Protein AF-A0A3B8MD37-F1 (afdb_monomer_lite)

Structure (mmCIF, N/CA/C/O backbone):
data_AF-A0A3B8MD37-F1
#
_entry.id   AF-A0A3B8MD37-F1
#
loop_
_atom_site.group_PDB
_atom_site.id
_atom_site.type_symbol
_atom_site.label_atom_id
_atom_site.label_alt_id
_atom_site.label_comp_id
_atom_site.label_asym_id
_atom_site.label_entity_id
_atom_site.label_seq_id
_atom_site.pdbx_PDB_ins_code
_atom_site.Cartn_x
_atom_site.Cartn_y
_atom_site.Cartn_z
_atom_site.occupancy
_atom_site.B_iso_or_equiv
_atom_site.auth_seq_id
_atom_site.auth_comp_id
_atom_site.auth_asym_id
_atom_site.auth_atom_id
_atom_site.pdbx_PDB_model_num
ATOM 1 N N . GLY A 1 1 ? 5.247 -5.822 -15.477 1.00 78.88 1 GLY A N 1
ATOM 2 C CA . GLY A 1 1 ? 4.863 -4.604 -14.743 1.00 78.88 1 GLY A CA 1
ATOM 3 C C . GLY A 1 1 ? 3.366 -4.497 -14.514 1.00 78.88 1 GLY A C 1
ATOM 4 O O . GLY A 1 1 ? 2.947 -4.511 -13.367 1.00 78.88 1 GLY A O 1
ATOM 5 N N . ALA A 1 2 ? 2.556 -4.450 -15.579 1.00 94.19 2 ALA A N 1
ATOM 6 C CA . ALA A 1 2 ? 1.121 -4.133 -15.495 1.00 94.19 2 ALA A CA 1
ATOM 7 C C . ALA A 1 2 ? 0.314 -4.963 -14.477 1.00 94.19 2 ALA A C 1
ATOM 9 O O . ALA A 1 2 ? -0.446 -4.392 -13.705 1.00 94.19 2 ALA A O 1
ATOM 10 N N . VAL A 1 3 ? 0.513 -6.286 -14.421 1.00 98.00 3 VAL A N 1
ATOM 11 C CA . VAL A 1 3 ? -0.157 -7.148 -13.426 1.00 98.00 3 VAL A CA 1
ATOM 12 C C . VAL A 1 3 ? 0.196 -6.727 -11.996 1.00 98.00 3 VAL A C 1
ATOM 14 O O . VAL A 1 3 ? -0.688 -6.602 -11.1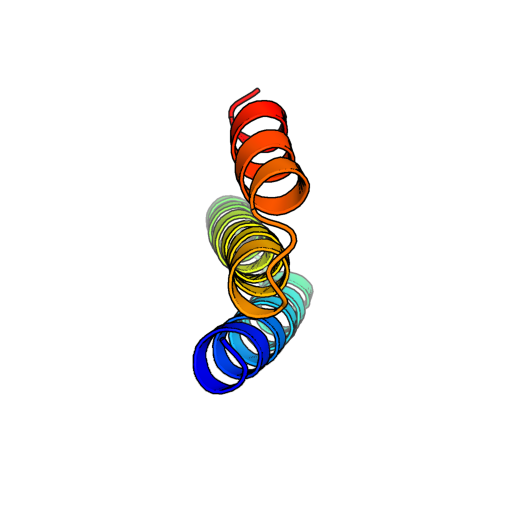59 1.00 98.00 3 VAL A O 1
ATOM 17 N N . VAL A 1 4 ? 1.473 -6.441 -11.728 1.00 97.88 4 VAL A N 1
ATOM 18 C CA . VAL A 1 4 ? 1.946 -5.986 -10.410 1.00 97.88 4 VAL A CA 1
ATOM 19 C C . VAL A 1 4 ? 1.339 -4.632 -10.052 1.00 97.88 4 VAL A C 1
ATOM 21 O O . VAL A 1 4 ? 0.887 -4.455 -8.926 1.00 97.88 4 VAL A O 1
ATOM 24 N N . ALA A 1 5 ? 1.260 -3.705 -11.012 1.00 98.12 5 ALA A N 1
ATOM 25 C CA . ALA A 1 5 ? 0.630 -2.406 -10.791 1.00 98.12 5 ALA A CA 1
ATOM 26 C C . ALA A 1 5 ? -0.852 -2.556 -10.416 1.00 98.12 5 ALA A C 1
ATOM 28 O O . ALA A 1 5 ? -1.297 -1.974 -9.431 1.00 98.12 5 ALA A O 1
ATOM 29 N N . TRP A 1 6 ? -1.600 -3.392 -11.141 1.00 98.44 6 TRP A N 1
ATOM 30 C CA . TRP A 1 6 ? -3.011 -3.650 -10.843 1.00 98.44 6 TRP A CA 1
ATOM 31 C C . TRP A 1 6 ? -3.227 -4.356 -9.502 1.00 98.44 6 TRP A C 1
ATOM 33 O O . TRP A 1 6 ? -4.137 -3.984 -8.763 1.00 98.44 6 TRP A O 1
ATOM 43 N N . VAL A 1 7 ? -2.370 -5.317 -9.146 1.00 98.50 7 VAL A N 1
ATOM 44 C CA . VAL A 1 7 ? -2.391 -5.949 -7.816 1.00 98.50 7 VAL A CA 1
ATOM 45 C C . VAL A 1 7 ? -2.101 -4.917 -6.723 1.00 98.50 7 VAL A C 1
ATOM 47 O O . VAL A 1 7 ? -2.789 -4.908 -5.703 1.00 98.50 7 VAL A O 1
A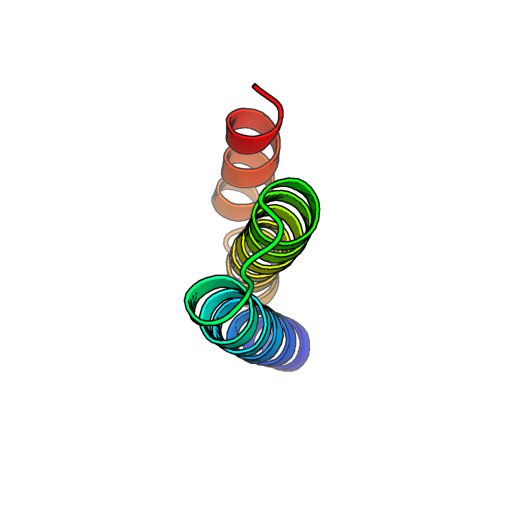TOM 50 N N . GLY A 1 8 ? -1.140 -4.015 -6.945 1.00 98.44 8 GLY A N 1
ATOM 51 C CA . GLY A 1 8 ? -0.829 -2.910 -6.037 1.00 98.44 8 GLY A CA 1
ATOM 52 C C . GLY A 1 8 ? -2.016 -1.966 -5.830 1.00 98.44 8 GLY A C 1
ATOM 53 O O . GLY A 1 8 ? -2.379 -1.699 -4.687 1.00 98.44 8 GLY A O 1
ATOM 54 N N . VAL A 1 9 ? -2.680 -1.538 -6.914 1.00 98.62 9 VAL A N 1
ATOM 55 C CA . VAL A 1 9 ? -3.900 -0.703 -6.861 1.00 98.62 9 VAL A CA 1
ATOM 56 C C . VAL A 1 9 ? -5.003 -1.400 -6.073 1.00 98.62 9 VAL A C 1
ATOM 58 O O . VAL A 1 9 ? -5.578 -0.811 -5.158 1.00 98.62 9 VAL A O 1
ATOM 61 N N . PHE A 1 10 ? -5.286 -2.662 -6.400 1.00 98.69 10 PHE A N 1
ATOM 62 C CA . PHE A 1 10 ? -6.328 -3.428 -5.723 1.00 98.69 10 PHE A CA 1
ATOM 63 C C . PHE A 1 10 ? -6.034 -3.583 -4.227 1.00 98.69 10 PHE A C 1
ATOM 65 O O . PHE A 1 10 ? -6.905 -3.338 -3.396 1.00 98.69 10 PHE A O 1
ATOM 72 N N . THR A 1 11 ? -4.790 -3.922 -3.881 1.00 98.56 11 THR A N 1
ATOM 73 C CA . THR A 1 11 ? -4.339 -4.079 -2.492 1.00 98.56 11 THR A CA 1
ATOM 74 C C . THR A 1 11 ? -4.456 -2.768 -1.719 1.00 98.56 11 THR A C 1
ATOM 76 O O . THR A 1 11 ? -4.993 -2.756 -0.610 1.00 98.56 11 THR A O 1
ATOM 79 N N . ALA A 1 12 ? -4.005 -1.659 -2.317 1.00 98.56 12 ALA A N 1
ATOM 80 C CA . ALA A 1 12 ? -4.045 -0.332 -1.715 1.00 98.56 12 ALA A CA 1
ATOM 81 C C . ALA A 1 12 ? -5.473 0.093 -1.362 1.00 98.56 12 ALA A C 1
ATOM 83 O O . ALA A 1 12 ? -5.739 0.483 -0.221 1.00 98.56 12 ALA A O 1
ATOM 84 N N . LEU A 1 13 ? -6.392 -0.030 -2.324 1.00 98.69 13 LEU A N 1
ATOM 85 C CA . LEU A 1 13 ? -7.788 0.365 -2.156 1.00 98.69 13 LEU A CA 1
ATOM 86 C C . LEU A 1 13 ? -8.526 -0.555 -1.185 1.00 98.69 13 LEU A C 1
ATOM 88 O O . LEU A 1 13 ? -9.164 -0.061 -0.261 1.00 98.69 13 LEU A O 1
ATOM 92 N N . LEU A 1 14 ? -8.394 -1.877 -1.335 1.00 98.62 14 LEU A N 1
ATOM 93 C CA . LEU A 1 14 ? -9.071 -2.837 -0.463 1.00 98.62 14 LEU A CA 1
ATOM 94 C C . LEU A 1 14 ? -8.657 -2.650 1.001 1.00 98.62 14 LEU A C 1
ATOM 96 O O . LEU A 1 14 ? -9.513 -2.563 1.880 1.00 98.62 14 LEU A O 1
ATOM 100 N N . ALA A 1 15 ? -7.352 -2.558 1.270 1.00 98.62 15 ALA A N 1
ATOM 101 C CA . ALA A 1 15 ? -6.853 -2.390 2.630 1.00 98.62 15 ALA A CA 1
ATOM 102 C C . ALA A 1 15 ? -7.268 -1.037 3.231 1.00 98.62 15 ALA A C 1
ATOM 104 O O . ALA A 1 15 ? -7.685 -0.993 4.388 1.00 98.62 15 ALA A O 1
ATOM 105 N N . ALA A 1 16 ? -7.243 0.046 2.445 1.00 98.56 16 ALA A N 1
ATOM 106 C CA . ALA A 1 16 ? -7.725 1.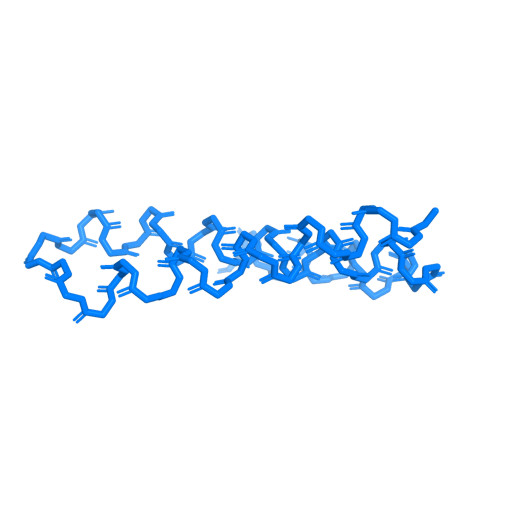353 2.891 1.00 98.56 16 ALA A CA 1
ATOM 107 C C . ALA A 1 16 ? -9.227 1.331 3.221 1.00 98.56 16 ALA A C 1
ATOM 109 O O . ALA A 1 16 ? -9.627 1.809 4.282 1.00 98.56 16 ALA A O 1
ATOM 110 N N . SER A 1 17 ? -10.057 0.725 2.367 1.00 98.62 17 SER A N 1
ATOM 111 C CA . SER A 1 17 ? -11.498 0.587 2.615 1.00 98.62 17 SER A CA 1
ATOM 112 C C . SER A 1 17 ? -11.793 -0.226 3.874 1.00 98.62 17 SER A C 1
ATOM 114 O O . SER A 1 17 ? -12.665 0.151 4.652 1.00 98.62 17 SER A O 1
ATOM 116 N N . ILE A 1 18 ? -11.042 -1.307 4.114 1.00 98.50 18 ILE A N 1
ATOM 117 C CA . ILE A 1 18 ? -11.155 -2.094 5.345 1.00 98.50 18 ILE A CA 1
ATOM 118 C C . ILE A 1 18 ? -10.752 -1.240 6.558 1.00 98.50 18 ILE A C 1
ATOM 120 O O . ILE A 1 18 ? -11.468 -1.230 7.558 1.00 98.50 18 ILE A O 1
ATOM 124 N N . ALA A 1 19 ? -9.648 -0.489 6.487 1.00 98.25 19 ALA A N 1
ATOM 125 C CA . ALA A 1 19 ? -9.173 0.351 7.590 1.00 98.25 19 ALA A CA 1
ATOM 126 C C . ALA A 1 19 ? -10.202 1.409 8.031 1.00 98.25 19 ALA A C 1
ATOM 128 O O . ALA A 1 19 ? -10.352 1.624 9.230 1.00 98.25 19 ALA A O 1
ATOM 129 N N . LEU A 1 20 ? -10.957 2.006 7.098 1.00 98.25 20 LEU A N 1
ATOM 130 C CA . LEU A 1 20 ? -11.963 3.040 7.397 1.00 98.25 20 LEU A CA 1
ATOM 131 C C . LEU A 1 20 ? -13.091 2.573 8.327 1.00 98.25 20 LEU A C 1
ATOM 133 O O . LEU A 1 20 ? -13.684 3.392 9.024 1.00 98.25 20 LEU A O 1
ATOM 137 N N . VAL A 1 21 ? -13.396 1.275 8.331 1.00 98.19 21 VAL A N 1
ATOM 138 C CA . VAL A 1 21 ? -14.488 0.697 9.131 1.00 98.19 21 VAL A CA 1
ATOM 139 C C . VAL A 1 21 ? -13.985 -0.177 10.285 1.00 98.19 21 VAL A C 1
ATOM 141 O O . VAL A 1 21 ? -14.792 -0.753 11.012 1.00 98.19 21 VAL A O 1
ATOM 144 N N . ASN A 1 22 ? -12.664 -0.299 10.475 1.00 97.94 22 ASN A N 1
ATOM 145 C CA . ASN A 1 22 ? -12.112 -1.013 11.627 1.00 97.94 22 ASN A CA 1
ATOM 146 C C . ASN A 1 22 ? -12.179 -0.137 12.883 1.00 97.94 22 ASN A C 1
ATOM 148 O O . ASN A 1 22 ? -11.751 1.012 12.885 1.00 97.94 22 ASN A O 1
ATOM 152 N N . THR A 1 23 ? -12.658 -0.720 13.979 1.00 98.12 23 THR A N 1
ATOM 153 C CA . THR A 1 23 ? -12.762 -0.058 15.288 1.00 98.12 23 THR A CA 1
ATOM 154 C C . THR A 1 23 ? -11.542 -0.290 16.183 1.00 98.12 23 THR A C 1
ATOM 156 O O . THR A 1 23 ? -11.332 0.448 17.141 1.00 98.12 23 THR A O 1
ATOM 159 N N . ASP A 1 24 ? -10.715 -1.292 15.874 1.00 98.31 24 ASP A N 1
ATOM 160 C CA . ASP A 1 24 ? -9.463 -1.563 16.581 1.00 98.31 24 ASP A CA 1
ATOM 161 C C . ASP A 1 24 ? -8.294 -0.827 15.911 1.00 98.31 24 ASP A C 1
ATOM 163 O O . ASP A 1 24 ? -7.961 -1.086 14.751 1.00 98.31 24 ASP A O 1
ATOM 167 N N . ILE A 1 25 ? -7.636 0.065 16.658 1.00 97.75 25 ILE A N 1
ATOM 168 C CA . ILE A 1 25 ? -6.543 0.902 16.145 1.00 97.75 25 ILE A CA 1
ATOM 169 C C . ILE A 1 25 ? -5.355 0.089 15.615 1.00 97.75 25 ILE A C 1
ATOM 171 O O . ILE A 1 25 ? -4.739 0.476 14.624 1.00 97.75 25 ILE A O 1
ATOM 175 N N . LYS A 1 26 ? -5.036 -1.064 16.213 1.00 98.31 26 LYS A N 1
ATOM 176 C CA . LYS A 1 26 ? -3.921 -1.899 15.743 1.00 98.31 26 LYS A CA 1
ATOM 177 C C . LYS A 1 26 ? -4.257 -2.517 14.394 1.00 98.31 26 LYS A C 1
ATOM 179 O O . LYS A 1 26 ? -3.395 -2.581 13.521 1.00 98.31 26 LYS A O 1
ATOM 184 N N . ARG A 1 27 ? -5.514 -2.926 14.195 1.00 97.88 27 ARG A N 1
ATOM 185 C CA . ARG A 1 27 ? -5.995 -3.411 12.893 1.00 97.88 27 ARG A CA 1
ATOM 186 C C . ARG A 1 27 ? -5.994 -2.298 11.851 1.00 97.88 27 ARG A C 1
ATOM 188 O O . ARG A 1 27 ? -5.537 -2.540 10.740 1.00 97.88 27 ARG A O 1
ATOM 195 N N . VAL A 1 28 ? -6.431 -1.088 12.207 1.00 98.44 28 VAL A N 1
ATOM 196 C CA . VAL A 1 28 ? -6.363 0.086 11.313 1.00 98.44 28 VAL A CA 1
ATOM 197 C C . VAL A 1 28 ? -4.923 0.333 10.850 1.00 98.44 28 VAL A C 1
ATOM 199 O O . VAL A 1 28 ? -4.690 0.459 9.651 1.00 98.44 28 VAL A O 1
ATOM 202 N N . LEU A 1 29 ? -3.952 0.322 11.771 1.00 98.06 29 LEU A N 1
ATOM 203 C CA . LEU A 1 29 ? -2.529 0.511 11.453 1.00 98.06 29 LEU A CA 1
ATOM 204 C C . LEU A 1 29 ? -1.932 -0.646 10.632 1.00 98.06 29 LEU A C 1
ATOM 206 O O . LEU A 1 29 ? -1.090 -0.439 9.756 1.00 98.06 29 LEU A O 1
ATOM 210 N N . ALA A 1 30 ? -2.382 -1.879 10.872 1.00 98.44 30 ALA A N 1
ATOM 211 C CA . ALA A 1 30 ? -1.970 -3.019 10.060 1.00 98.44 30 ALA A CA 1
A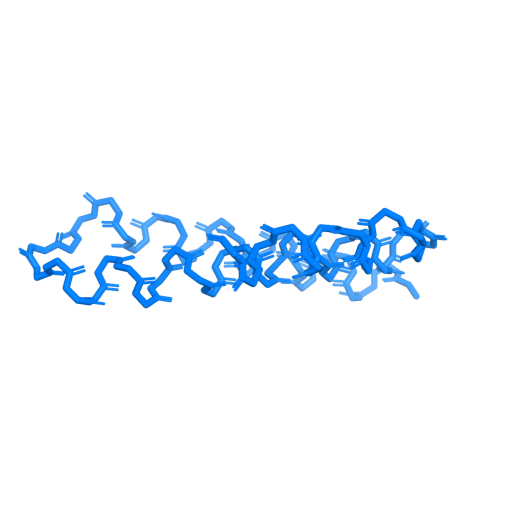TOM 212 C C . ALA A 1 30 ? -2.474 -2.875 8.614 1.00 98.44 30 ALA A C 1
ATOM 214 O O . ALA A 1 30 ? -1.703 -3.031 7.668 1.00 98.44 30 ALA A O 1
ATOM 215 N N . TYR A 1 31 ? -3.748 -2.520 8.424 1.00 98.56 31 TYR A N 1
ATOM 216 C CA . TYR A 1 31 ? -4.315 -2.323 7.089 1.00 98.56 31 TYR A CA 1
ATOM 217 C C . TYR A 1 31 ? -3.779 -1.067 6.389 1.00 98.56 31 TYR A C 1
ATOM 219 O O . TYR A 1 31 ? -3.612 -1.094 5.169 1.00 98.56 31 TYR A O 1
ATOM 227 N N . SER A 1 32 ? -3.427 -0.001 7.117 1.00 97.88 32 SER A N 1
ATOM 228 C CA . SER A 1 32 ? -2.731 1.142 6.513 1.00 97.88 32 SER A CA 1
ATOM 229 C C . SER A 1 32 ? -1.354 0.735 5.977 1.00 97.88 32 SER A C 1
ATOM 231 O O . SER A 1 32 ? -1.026 1.092 4.850 1.00 97.88 32 SER A O 1
ATOM 233 N N . THR A 1 33 ? -0.606 -0.109 6.699 1.00 98.19 33 THR A N 1
ATOM 234 C CA . THR A 1 33 ? 0.672 -0.672 6.221 1.00 98.19 33 THR A CA 1
ATOM 235 C C . THR A 1 33 ? 0.485 -1.502 4.948 1.00 98.19 33 THR A C 1
ATOM 237 O O . THR A 1 33 ? 1.227 -1.332 3.983 1.00 98.19 33 THR A O 1
ATOM 240 N N . VAL A 1 34 ? -0.538 -2.365 4.899 1.00 98.50 34 VAL A N 1
ATOM 241 C CA . VAL A 1 34 ? -0.861 -3.146 3.688 1.00 98.50 34 VAL A CA 1
ATOM 242 C C . VAL A 1 34 ? -1.198 -2.222 2.514 1.00 98.50 34 VAL A C 1
ATOM 244 O O . VAL A 1 34 ? -0.752 -2.463 1.392 1.00 98.50 34 VAL A O 1
ATOM 247 N N . SER A 1 35 ? -1.938 -1.138 2.764 1.00 98.56 35 SER A N 1
ATOM 248 C CA . SER A 1 35 ? -2.278 -0.167 1.724 1.00 98.56 35 SER A CA 1
ATOM 249 C C . SER A 1 35 ? -1.036 0.546 1.170 1.00 98.56 35 SER A C 1
ATOM 251 O O . SER A 1 35 ? -0.879 0.690 -0.043 1.00 98.56 35 SER A O 1
ATOM 253 N N . GLN A 1 36 ? -0.105 0.915 2.053 1.00 98.44 36 GLN A N 1
ATOM 254 C CA . GLN A 1 36 ? 1.158 1.570 1.707 1.00 98.44 36 GLN A CA 1
ATOM 255 C C . GLN A 1 36 ? 2.103 0.644 0.931 1.00 98.44 36 GLN A C 1
ATOM 257 O O . GLN A 1 36 ? 2.694 1.067 -0.062 1.00 98.44 36 GLN A O 1
ATOM 262 N N . LEU A 1 37 ? 2.170 -0.643 1.289 1.00 98.19 37 LEU A N 1
ATOM 263 C CA . LEU A 1 37 ? 2.846 -1.654 0.467 1.00 98.19 37 LEU A CA 1
ATOM 264 C C . LEU A 1 37 ? 2.216 -1.753 -0.932 1.00 98.19 37 LEU A C 1
ATOM 266 O O . LEU A 1 37 ? 2.937 -1.847 -1.925 1.00 98.19 37 LEU A O 1
ATOM 270 N N . GLY A 1 38 ? 0.885 -1.652 -1.030 1.00 98.31 38 GLY A N 1
ATOM 271 C CA . GLY A 1 38 ? 0.175 -1.539 -2.306 1.00 98.31 38 GLY A CA 1
ATOM 272 C C . GLY A 1 38 ? 0.703 -0.386 -3.168 1.00 98.31 38 GLY A C 1
ATOM 273 O O . GLY A 1 38 ? 1.059 -0.613 -4.323 1.00 98.31 38 GLY A O 1
ATOM 274 N N . TYR A 1 39 ? 0.858 0.817 -2.603 1.00 98.00 39 TYR A N 1
ATOM 275 C CA . TYR A 1 39 ? 1.442 1.972 -3.305 1.00 98.00 39 TYR A CA 1
ATOM 276 C C . TYR A 1 39 ? 2.871 1.727 -3.806 1.00 98.00 39 TYR A C 1
ATOM 278 O O . TYR A 1 39 ? 3.190 2.053 -4.953 1.00 98.00 39 TYR A O 1
ATOM 286 N N . MET A 1 40 ? 3.720 1.093 -2.997 1.00 98.38 40 MET A N 1
ATOM 287 C CA . MET A 1 40 ? 5.092 0.754 -3.399 1.00 98.38 40 MET A CA 1
ATOM 288 C C . MET A 1 40 ? 5.100 -0.216 -4.593 1.00 98.38 40 MET A C 1
ATOM 290 O O . MET A 1 40 ? 5.882 -0.053 -5.533 1.00 98.38 40 MET A O 1
ATOM 294 N N . PHE A 1 41 ? 4.179 -1.187 -4.600 1.00 97.81 41 PHE A N 1
ATOM 295 C CA . PHE A 1 41 ? 4.015 -2.159 -5.686 1.00 97.81 41 PHE A CA 1
ATOM 296 C C . PHE A 1 41 ? 3.458 -1.525 -6.964 1.00 97.81 41 PHE A C 1
ATOM 298 O O . PHE A 1 41 ? 3.846 -1.943 -8.055 1.00 97.81 41 PHE A O 1
ATOM 305 N N . ILE A 1 42 ? 2.617 -0.488 -6.861 1.00 98.31 42 ILE A N 1
ATOM 306 C CA . ILE A 1 42 ? 2.211 0.321 -8.023 1.00 98.31 42 ILE A CA 1
ATOM 307 C C . ILE A 1 42 ? 3.448 0.955 -8.660 1.00 98.31 42 ILE A C 1
ATOM 309 O O . ILE A 1 42 ? 3.663 0.777 -9.858 1.00 98.31 42 ILE A O 1
ATOM 313 N N . GLY A 1 43 ? 4.286 1.628 -7.860 1.00 97.50 43 GLY A N 1
ATOM 314 C CA . GLY A 1 43 ? 5.509 2.287 -8.329 1.00 97.50 43 GLY A CA 1
ATOM 315 C C . GLY A 1 43 ? 6.449 1.328 -9.061 1.00 97.50 43 GLY A C 1
ATOM 316 O O . GLY A 1 43 ? 6.840 1.580 -10.200 1.00 97.50 43 GLY A O 1
ATOM 317 N N . VAL A 1 44 ? 6.735 0.172 -8.460 1.00 97.38 44 VAL A N 1
ATOM 318 C CA . VAL A 1 44 ? 7.541 -0.885 -9.097 1.00 97.38 44 VAL A CA 1
ATOM 319 C C . VAL A 1 44 ? 6.842 -1.453 -10.344 1.00 97.38 44 VAL A C 1
ATOM 321 O O . VAL A 1 44 ? 7.477 -1.673 -11.375 1.00 97.38 44 VAL A O 1
ATOM 324 N N . GLY A 1 45 ? 5.523 -1.653 -10.296 1.00 97.19 45 GLY A N 1
ATOM 325 C CA . GLY A 1 45 ? 4.726 -2.223 -11.382 1.00 97.19 45 GLY A CA 1
ATOM 326 C C . GLY A 1 45 ? 4.665 -1.360 -12.646 1.00 97.19 45 GLY A C 1
ATOM 327 O O . GLY A 1 45 ? 4.642 -1.910 -13.751 1.00 97.19 45 GLY A O 1
ATOM 328 N N . VAL A 1 46 ? 4.694 -0.031 -12.512 1.00 97.88 46 VAL A N 1
ATOM 329 C CA . VAL A 1 46 ? 4.739 0.914 -13.648 1.00 97.88 46 VAL A CA 1
ATOM 330 C C . VAL A 1 46 ? 6.164 1.237 -14.116 1.00 97.88 46 VAL A C 1
ATOM 332 O O . VAL A 1 46 ? 6.343 2.043 -15.023 1.00 97.88 46 VAL A O 1
ATOM 335 N N . GLY A 1 47 ? 7.186 0.607 -13.525 1.00 96.81 47 GLY A N 1
ATOM 336 C CA . GLY A 1 47 ? 8.596 0.833 -13.857 1.00 96.81 47 GLY A CA 1
ATOM 337 C C . GLY A 1 47 ? 9.248 2.009 -13.120 1.00 96.81 47 GLY A C 1
ATOM 338 O O . GLY A 1 47 ? 10.425 2.285 -13.335 1.00 96.81 47 GLY A O 1
ATOM 339 N N . ALA A 1 48 ? 8.533 2.672 -12.207 1.00 97.75 48 ALA A N 1
ATOM 340 C CA . ALA A 1 48 ? 9.056 3.725 -11.339 1.00 97.75 48 ALA A CA 1
ATOM 341 C C . ALA A 1 48 ? 9.740 3.130 -10.091 1.00 97.75 48 ALA A C 1
ATOM 343 O O . ALA A 1 48 ? 9.366 3.419 -8.952 1.00 97.75 48 ALA A O 1
ATOM 344 N N . TYR A 1 49 ? 10.753 2.284 -10.303 1.00 96.44 49 TYR A N 1
ATOM 345 C CA . TYR A 1 49 ? 11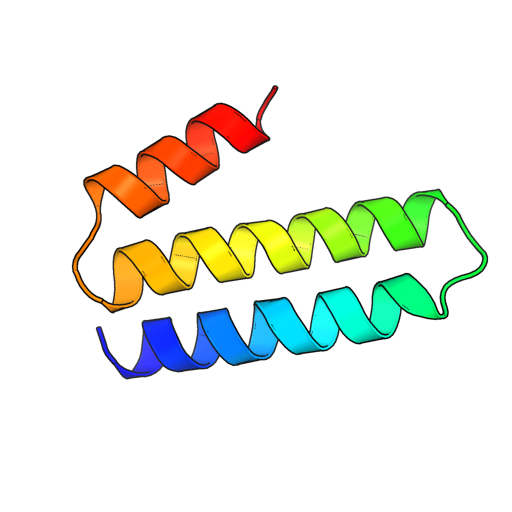.444 1.548 -9.236 1.00 96.44 49 TYR A CA 1
ATOM 346 C C . TYR A 1 49 ? 11.999 2.469 -8.148 1.00 96.44 49 TYR A C 1
ATOM 348 O O . TYR A 1 49 ? 11.771 2.223 -6.968 1.00 96.44 49 TYR A O 1
ATOM 356 N N . THR A 1 50 ? 12.662 3.563 -8.533 1.00 97.81 50 THR A N 1
ATOM 357 C CA . THR A 1 50 ? 13.201 4.539 -7.577 1.00 97.81 50 THR A CA 1
ATOM 358 C C . THR A 1 50 ? 12.105 5.126 -6.695 1.00 97.81 50 THR A C 1
A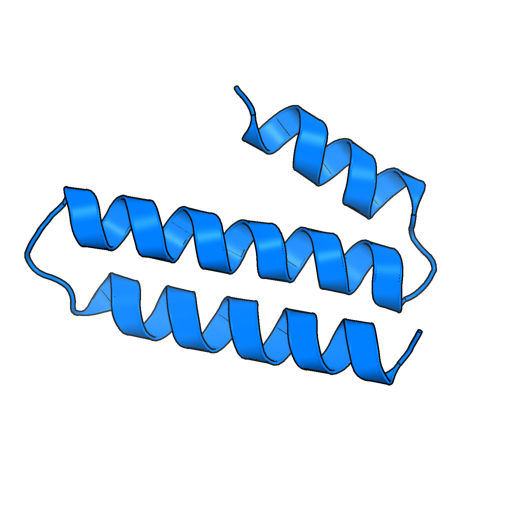TOM 360 O O . THR A 1 50 ? 12.299 5.217 -5.491 1.00 97.81 50 THR A O 1
ATOM 363 N N . ALA A 1 51 ? 10.940 5.463 -7.259 1.00 97.44 51 ALA A N 1
ATOM 364 C CA . ALA A 1 51 ? 9.819 5.992 -6.488 1.00 97.44 51 ALA A CA 1
ATOM 365 C C . ALA A 1 51 ? 9.227 4.935 -5.543 1.00 97.44 51 ALA A C 1
ATOM 367 O O . ALA A 1 51 ? 8.994 5.232 -4.376 1.00 97.44 51 ALA A O 1
ATOM 368 N N . GLY A 1 52 ? 9.039 3.694 -6.011 1.00 97.25 52 GLY A N 1
ATOM 369 C CA . GLY A 1 52 ? 8.521 2.601 -5.180 1.00 97.25 52 GLY A CA 1
ATOM 370 C C . GLY A 1 52 ? 9.444 2.247 -4.008 1.00 97.25 52 GLY A C 1
ATOM 371 O O . GLY A 1 52 ? 8.978 2.071 -2.885 1.00 97.25 52 GLY A O 1
ATOM 372 N N . ILE A 1 53 ? 10.758 2.204 -4.245 1.00 97.31 53 ILE A N 1
ATOM 373 C CA . ILE A 1 53 ? 11.759 1.950 -3.198 1.00 97.31 53 ILE A CA 1
ATOM 374 C C . ILE A 1 53 ? 11.927 3.159 -2.272 1.00 97.31 53 ILE A C 1
ATOM 376 O O . ILE A 1 53 ? 12.057 2.984 -1.064 1.00 97.31 53 ILE A O 1
ATOM 380 N N . PHE A 1 54 ? 11.885 4.382 -2.804 1.00 97.44 54 PHE A N 1
ATOM 381 C CA . PHE A 1 54 ? 11.910 5.590 -1.981 1.00 97.44 54 PHE A CA 1
ATOM 382 C C . PHE A 1 54 ? 10.700 5.643 -1.043 1.00 97.44 54 PHE A C 1
ATOM 384 O O . PHE A 1 54 ? 10.873 5.882 0.146 1.00 97.44 54 PHE A O 1
ATOM 391 N N . HIS A 1 55 ? 9.501 5.320 -1.541 1.00 98.12 55 HIS A N 1
ATOM 392 C CA . HIS A 1 55 ? 8.290 5.218 -0.723 1.00 98.12 55 HIS A CA 1
ATOM 393 C C . HIS A 1 55 ? 8.451 4.166 0.382 1.00 98.12 55 HIS A C 1
ATOM 395 O O . HIS A 1 55 ? 8.127 4.440 1.537 1.00 98.12 55 HIS A O 1
ATOM 401 N N . LEU A 1 56 ? 9.005 2.989 0.065 1.00 96.38 56 LEU A N 1
ATOM 402 C CA . LEU A 1 56 ? 9.320 1.961 1.065 1.00 96.38 56 LEU A CA 1
ATOM 403 C C . LEU A 1 56 ? 10.239 2.499 2.164 1.00 96.38 56 LEU A C 1
ATOM 405 O O . LEU A 1 56 ? 9.960 2.294 3.344 1.00 96.38 56 LEU A O 1
ATOM 409 N N . PHE A 1 57 ? 11.302 3.206 1.782 1.00 97.25 57 PHE A N 1
ATOM 410 C CA . PHE A 1 57 ? 12.231 3.802 2.734 1.00 97.25 57 PHE A CA 1
ATOM 411 C C . PHE A 1 57 ? 11.542 4.844 3.618 1.00 97.25 57 PHE A C 1
ATOM 413 O O . PHE A 1 57 ? 11.687 4.792 4.832 1.00 97.25 57 PHE A O 1
ATOM 420 N N . THR A 1 58 ? 10.745 5.749 3.045 1.00 97.00 58 THR A N 1
ATOM 421 C CA . THR A 1 58 ? 10.054 6.787 3.824 1.00 97.00 58 THR A CA 1
ATOM 422 C C . THR A 1 58 ? 8.951 6.238 4.720 1.00 97.00 58 THR A C 1
ATOM 424 O O . THR A 1 58 ? 8.665 6.846 5.735 1.00 97.00 58 THR A O 1
ATOM 427 N N . HIS A 1 59 ? 8.324 5.115 4.362 1.00 97.00 59 HIS A N 1
ATOM 428 C CA . HIS A 1 59 ? 7.286 4.486 5.186 1.00 97.00 59 HIS A CA 1
ATOM 429 C C . HIS A 1 59 ? 7.864 3.699 6.374 1.00 97.00 59 HIS A C 1
ATOM 431 O O . HIS A 1 59 ? 7.138 3.340 7.298 1.00 97.00 59 HIS A O 1
ATOM 437 N N . ALA A 1 60 ? 9.157 3.370 6.347 1.00 92.81 60 ALA A N 1
ATOM 438 C CA . ALA A 1 60 ? 9.807 2.652 7.440 1.00 92.81 60 ALA A CA 1
ATOM 439 C C . ALA A 1 60 ? 10.030 3.520 8.696 1.00 92.81 60 ALA A C 1
ATOM 441 O O . ALA A 1 60 ? 10.384 2.971 9.741 1.00 92.81 60 ALA A O 1
ATOM 442 N N . PHE A 1 61 ? 9.834 4.839 8.590 1.00 89.25 61 PHE A N 1
ATOM 443 C CA . PHE A 1 61 ? 10.060 5.838 9.636 1.00 89.25 61 PHE A CA 1
ATOM 444 C C . PHE A 1 61 ? 8.795 6.669 9.867 1.00 89.25 61 PHE A C 1
ATOM 446 O O . PHE A 1 61 ? 8.584 7.074 11.030 1.00 89.25 61 PHE A O 1
#

pLDDT: mean 97.4, std 2.81, range [78.88, 98.69]

Radius of gyration: 11.86 Å; chains: 1; bounding box: 28×14×32 Å

Foldseek 3Di:
DQVQLVQLVVQLVVLCVVLVPDPDPVSNVVSNVSNLLSVLSNCVNVVVNVVSVVSVVVVVD

Sequence (61 aa):
GAVVAWVGVFTALLAASIALVNTDIKRVLAYSTVSQLGYMFIGVGVGAYTAGIFHLFTHAF

Secondary structure (DSSP, 8-state):
-HHHHHHHHHHHHHHHHHHHH--SHHHHHHHHHHHHHHHHHHHHHTT-HHHHHHHHHHHT-